Protein AF-A0A016WZ68-F1 (afdb_monomer_lite)

Radius of gyration: 17.2 Å; chains: 1; bounding box: 45×34×41 Å

Organism: NCBI:txid53326

Foldseek 3Di:
DLVLQLVLLVLLPPPVDDLVVSLVVNQCSCVVVVNDGDDSLNSSLSSVLVVLLVVLLVPADPLLVVLVVVVSVLSNDSVNVVDDPVVNVVVNVVSLVVDDPVSNVSVVVSVVVSVVSSVVSVVVVVVVVVVVVVVVVD

Structure (mmCIF, N/CA/C/O backbone):
data_AF-A0A016WZ68-F1
#
_entry.id   AF-A0A016WZ68-F1
#
loop_
_atom_site.group_PDB
_atom_site.id
_atom_site.type_symbol
_atom_site.label_atom_id
_atom_site.label_alt_id
_atom_site.label_comp_id
_atom_site.label_asym_id
_atom_site.label_entity_id
_atom_site.label_seq_id
_atom_site.pdbx_PDB_ins_code
_atom_site.Cartn_x
_atom_site.Cartn_y
_atom_site.Cartn_z
_atom_site.occupancy
_atom_site.B_iso_or_equiv
_atom_site.auth_seq_id
_atom_site.auth_comp_id
_atom_site.auth_asym_id
_atom_site.auth_atom_id
_atom_site.pdbx_PDB_model_num
ATOM 1 N N . MET A 1 1 ? -3.497 -6.554 -18.400 1.00 67.88 1 MET A N 1
ATOM 2 C CA . MET A 1 1 ? -3.975 -5.437 -17.539 1.00 67.88 1 MET A CA 1
ATOM 3 C C . MET A 1 1 ? -4.267 -5.877 -16.102 1.00 67.88 1 MET A C 1
ATOM 5 O O . MET A 1 1 ? -3.561 -5.410 -15.220 1.00 67.88 1 MET A O 1
ATOM 9 N N . ILE A 1 2 ? -5.236 -6.771 -15.826 1.00 80.06 2 ILE A N 1
ATOM 10 C CA . ILE A 1 2 ? -5.470 -7.270 -14.445 1.00 80.06 2 ILE A CA 1
ATOM 11 C C . ILE A 1 2 ? -4.273 -8.106 -13.944 1.00 80.06 2 ILE A C 1
ATOM 13 O O . ILE A 1 2 ? -3.854 -7.949 -12.799 1.00 80.06 2 ILE A O 1
ATOM 17 N N . GLY A 1 3 ? -3.674 -8.933 -14.812 1.00 81.50 3 GLY A N 1
ATOM 18 C CA . GLY A 1 3 ? -2.466 -9.718 -14.513 1.00 81.50 3 GLY A CA 1
ATOM 19 C C . GLY A 1 3 ? -1.290 -8.846 -14.059 1.00 81.50 3 GLY A C 1
ATOM 20 O O . GLY A 1 3 ? -0.871 -8.947 -12.908 1.00 81.50 3 GLY A O 1
ATOM 21 N N . ALA A 1 4 ? -0.842 -7.909 -14.899 1.00 81.12 4 ALA A N 1
ATOM 22 C CA . ALA A 1 4 ? 0.265 -7.006 -14.576 1.00 81.12 4 ALA A CA 1
ATOM 23 C C . ALA A 1 4 ? -0.011 -6.176 -13.320 1.00 81.12 4 ALA A C 1
ATOM 25 O O . ALA A 1 4 ? 0.879 -6.003 -12.490 1.00 81.12 4 ALA A O 1
ATOM 26 N N . TRP A 1 5 ? -1.248 -5.701 -13.14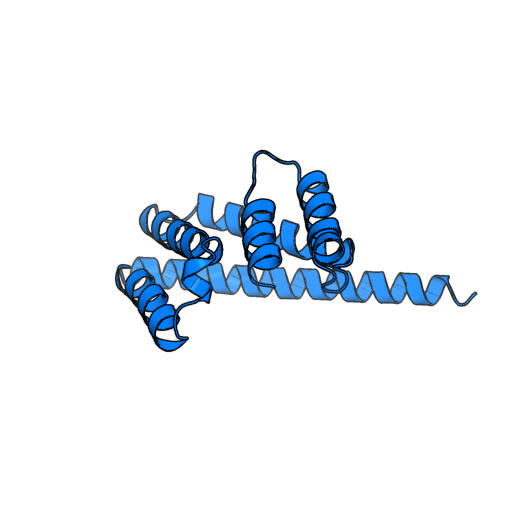0 1.00 81.81 5 TRP A N 1
ATOM 27 C CA . TRP A 1 5 ? -1.628 -4.944 -11.951 1.00 81.81 5 TRP A CA 1
ATOM 28 C C . TRP A 1 5 ? -1.524 -5.788 -10.672 1.00 81.81 5 TRP A C 1
ATOM 30 O O . TRP A 1 5 ? -0.868 -5.384 -9.715 1.00 81.81 5 TRP A O 1
ATOM 40 N N . THR A 1 6 ? -2.110 -6.987 -10.655 1.00 86.56 6 THR A N 1
ATOM 41 C CA . THR A 1 6 ? -2.039 -7.886 -9.487 1.00 86.56 6 THR A CA 1
ATOM 42 C C . THR A 1 6 ? -0.604 -8.336 -9.197 1.00 86.56 6 THR A C 1
ATOM 44 O O . THR A 1 6 ? -0.196 -8.376 -8.036 1.00 86.56 6 THR A O 1
ATOM 47 N N . ALA A 1 7 ? 0.199 -8.600 -10.232 1.00 88.94 7 ALA A N 1
ATOM 48 C CA . ALA A 1 7 ? 1.617 -8.924 -10.095 1.00 88.94 7 ALA A CA 1
ATOM 49 C C . ALA A 1 7 ?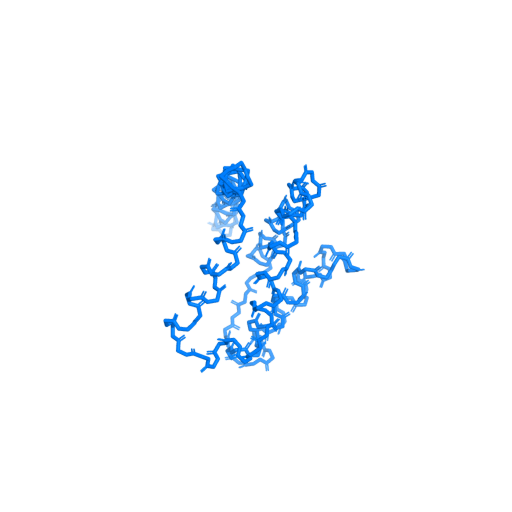 2.430 -7.752 -9.519 1.00 88.94 7 ALA A C 1
ATOM 51 O O . ALA A 1 7 ? 3.289 -7.957 -8.656 1.00 88.94 7 ALA A O 1
ATOM 52 N N . MET A 1 8 ? 2.121 -6.519 -9.931 1.00 88.62 8 MET A N 1
ATOM 53 C CA . MET A 1 8 ? 2.746 -5.313 -9.391 1.00 88.62 8 MET A CA 1
ATOM 54 C C . MET A 1 8 ? 2.400 -5.131 -7.908 1.00 88.62 8 MET A C 1
ATOM 56 O O . MET A 1 8 ? 3.301 -4.921 -7.098 1.00 88.62 8 MET A O 1
ATOM 60 N N . MET A 1 9 ? 1.124 -5.291 -7.531 1.00 88.88 9 MET A N 1
ATOM 61 C CA . MET A 1 9 ? 0.674 -5.194 -6.132 1.00 88.88 9 MET A CA 1
ATOM 62 C C . MET A 1 9 ? 1.320 -6.253 -5.227 1.00 88.88 9 MET A C 1
ATOM 64 O O . MET A 1 9 ? 1.646 -5.964 -4.076 1.00 88.88 9 MET A O 1
ATOM 6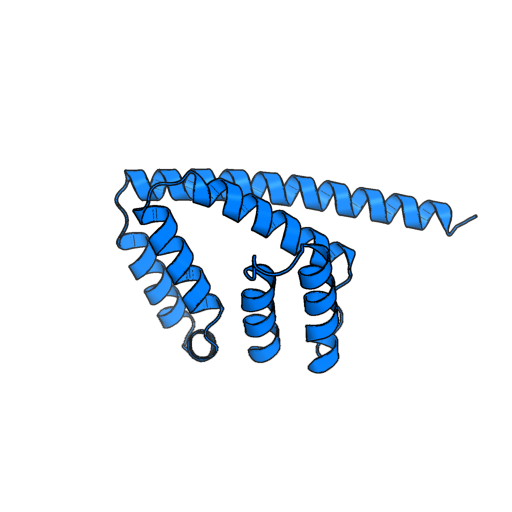8 N N . LYS A 1 10 ? 1.566 -7.462 -5.746 1.00 90.81 10 LYS A N 1
ATOM 69 C CA . LYS A 1 10 ? 2.320 -8.499 -5.024 1.00 90.81 10 LYS A CA 1
ATOM 70 C C . LYS A 1 10 ? 3.791 -8.119 -4.876 1.00 90.81 10 LYS A C 1
ATOM 72 O O . LYS A 1 10 ? 4.326 -8.164 -3.775 1.00 90.81 10 LYS A O 1
ATOM 77 N N . THR A 1 11 ? 4.422 -7.691 -5.968 1.00 92.75 11 THR A N 1
ATOM 78 C CA . THR A 1 11 ? 5.856 -7.360 -5.992 1.00 92.75 11 THR A CA 1
ATOM 79 C C . THR A 1 11 ? 6.185 -6.194 -5.067 1.00 92.75 11 THR A C 1
ATOM 81 O O . THR A 1 11 ? 7.163 -6.245 -4.330 1.00 92.75 11 THR A O 1
ATOM 84 N N . ILE A 1 12 ? 5.363 -5.144 -5.057 1.00 89.88 12 ILE A N 1
ATOM 85 C CA . ILE A 1 12 ? 5.643 -3.946 -4.261 1.00 89.88 12 ILE A CA 1
ATOM 86 C C . ILE A 1 12 ? 5.580 -4.213 -2.748 1.00 89.88 12 ILE A C 1
ATOM 88 O O . ILE A 1 12 ? 6.284 -3.564 -1.973 1.00 89.88 12 ILE A O 1
ATOM 92 N N . ARG A 1 13 ? 4.778 -5.204 -2.334 1.00 86.88 13 ARG A N 1
ATOM 93 C CA . ARG A 1 13 ? 4.616 -5.650 -0.943 1.00 86.88 13 ARG A CA 1
ATOM 94 C C . ARG A 1 13 ? 5.619 -6.732 -0.534 1.00 86.88 13 ARG A C 1
ATOM 96 O O . ARG A 1 13 ? 5.701 -7.045 0.648 1.00 86.88 13 ARG A O 1
ATOM 103 N N . ASP A 1 14 ? 6.368 -7.301 -1.471 1.00 90.56 14 ASP A N 1
ATOM 104 C CA . ASP A 1 14 ? 7.293 -8.392 -1.181 1.00 90.56 14 ASP A CA 1
ATOM 105 C C . ASP A 1 14 ? 8.534 -7.886 -0.428 1.00 90.56 14 ASP A C 1
ATOM 107 O O . ASP A 1 14 ? 9.575 -7.589 -1.012 1.00 90.56 14 ASP A O 1
ATOM 111 N N . THR A 1 15 ? 8.417 -7.780 0.897 1.00 84.81 15 THR A N 1
ATOM 112 C CA . THR A 1 15 ? 9.497 -7.328 1.784 1.00 84.81 15 THR A CA 1
ATOM 113 C C . THR A 1 15 ? 10.633 -8.343 1.913 1.00 84.81 15 THR A C 1
ATOM 115 O O . THR A 1 15 ? 11.621 -8.042 2.577 1.00 84.81 15 THR A O 1
ATOM 118 N N . SER A 1 16 ? 10.518 -9.538 1.314 1.00 92.06 16 SER A N 1
ATOM 119 C CA . SER A 1 16 ? 11.655 -10.460 1.188 1.00 92.06 16 SER A CA 1
ATOM 120 C C . SER A 1 16 ? 12.658 -9.990 0.127 1.00 92.06 16 SER A C 1
ATOM 122 O O . SER A 1 16 ? 13.821 -10.392 0.142 1.00 92.06 16 SER A O 1
ATOM 124 N N . LEU A 1 17 ? 12.225 -9.108 -0.778 1.00 93.25 17 LEU A N 1
ATOM 125 C CA . LEU A 1 17 ? 13.055 -8.512 -1.812 1.00 93.25 17 LEU A CA 1
ATOM 126 C C . LEU A 1 17 ? 13.606 -7.160 -1.360 1.00 93.25 17 LEU A C 1
ATOM 128 O O . LEU A 1 17 ? 12.930 -6.365 -0.702 1.00 93.25 17 LEU A O 1
ATOM 132 N N . THR A 1 18 ? 14.820 -6.849 -1.812 1.00 94.50 18 THR A N 1
ATOM 133 C CA . THR A 1 18 ? 15.370 -5.498 -1.663 1.00 94.50 18 THR A CA 1
ATOM 134 C C . THR A 1 18 ? 14.545 -4.484 -2.461 1.00 94.50 18 THR A C 1
ATOM 136 O O . THR A 1 18 ? 13.783 -4.842 -3.370 1.00 94.50 18 THR A O 1
ATOM 139 N N . LYS A 1 19 ? 14.695 -3.192 -2.140 1.00 93.56 19 LYS A N 1
ATOM 140 C CA . LYS A 1 19 ? 14.052 -2.099 -2.885 1.00 93.56 19 LYS A CA 1
ATOM 141 C C . LYS A 1 19 ? 14.398 -2.186 -4.377 1.00 93.56 19 LYS A C 1
ATOM 143 O O . LYS A 1 19 ? 13.502 -2.150 -5.214 1.00 93.56 19 LYS A O 1
ATOM 148 N N . GLU A 1 20 ? 15.669 -2.402 -4.702 1.00 94.38 20 GLU A N 1
ATOM 149 C CA . GLU A 1 20 ? 16.188 -2.484 -6.073 1.00 94.38 20 GLU A CA 1
ATOM 150 C C . GLU A 1 20 ? 15.558 -3.653 -6.834 1.00 94.38 20 GLU A C 1
ATOM 152 O O . GLU A 1 20 ? 15.129 -3.491 -7.975 1.00 94.38 20 GLU A O 1
ATOM 157 N N . LYS A 1 21 ? 15.425 -4.820 -6.189 1.00 95.69 21 LYS A N 1
ATOM 158 C CA . LYS A 1 21 ? 14.803 -5.995 -6.814 1.00 95.69 21 LYS A CA 1
ATOM 159 C C . LYS A 1 21 ? 13.305 -5.829 -7.036 1.00 95.69 21 LYS A C 1
ATOM 161 O O . LYS A 1 21 ? 12.788 -6.336 -8.031 1.00 95.69 21 LYS A O 1
ATOM 166 N N . ARG A 1 22 ? 12.603 -5.106 -6.159 1.00 95.31 22 ARG A N 1
ATOM 167 C CA . ARG A 1 22 ? 11.198 -4.739 -6.396 1.00 95.31 22 ARG A CA 1
ATOM 168 C C . ARG A 1 22 ? 11.067 -3.780 -7.577 1.00 95.31 22 ARG A C 1
ATOM 170 O O . ARG A 1 22 ? 10.227 -4.021 -8.438 1.00 95.31 22 ARG A O 1
ATOM 177 N N . VAL A 1 23 ? 11.920 -2.757 -7.658 1.00 94.00 23 VAL A N 1
ATOM 178 C CA . VAL A 1 23 ? 11.951 -1.808 -8.786 1.00 94.00 23 VAL A CA 1
ATOM 179 C C . VAL A 1 23 ? 12.210 -2.530 -10.107 1.00 94.00 23 VAL A C 1
ATOM 181 O O . VAL A 1 23 ? 11.425 -2.380 -11.039 1.00 94.00 23 VAL A O 1
ATOM 184 N N . GLU A 1 24 ? 13.252 -3.364 -10.172 1.00 93.44 24 GLU A N 1
ATOM 185 C CA . GLU A 1 24 ? 13.613 -4.136 -11.369 1.00 93.44 24 GLU A CA 1
ATOM 186 C C . GLU A 1 24 ? 12.428 -4.962 -11.886 1.00 93.44 24 GLU A C 1
ATOM 188 O O . GLU A 1 24 ? 12.059 -4.868 -13.057 1.00 93.44 24 GLU A O 1
ATOM 193 N N . LYS A 1 25 ? 11.781 -5.725 -10.996 1.00 92.62 25 LYS A N 1
ATOM 194 C CA . LYS A 1 25 ? 10.616 -6.541 -11.354 1.00 92.62 25 LYS A CA 1
ATOM 195 C C . LYS A 1 25 ? 9.439 -5.685 -11.826 1.00 92.62 25 LYS A C 1
ATOM 197 O O . LYS A 1 25 ? 8.826 -6.014 -12.836 1.00 92.62 25 LYS A O 1
ATOM 202 N N . ILE A 1 26 ? 9.133 -4.581 -11.139 1.00 91.12 26 ILE A N 1
ATOM 203 C CA . ILE A 1 26 ? 8.019 -3.689 -11.507 1.00 91.12 26 ILE A CA 1
ATOM 204 C C . ILE A 1 26 ? 8.225 -3.079 -12.898 1.00 91.12 26 ILE A C 1
ATOM 206 O O . ILE A 1 26 ? 7.272 -3.018 -13.669 1.00 91.12 26 ILE A O 1
ATOM 210 N N . VAL A 1 27 ? 9.448 -2.673 -13.247 1.00 89.50 27 VAL A N 1
ATOM 211 C CA . VAL A 1 27 ? 9.771 -2.131 -14.581 1.00 89.50 27 VAL A CA 1
ATOM 212 C C . VAL A 1 27 ? 9.571 -3.182 -15.683 1.00 89.50 27 VAL A C 1
ATOM 214 O O . VAL A 1 27 ? 9.163 -2.842 -16.793 1.00 89.50 27 VAL A O 1
ATOM 217 N N . GLN A 1 28 ? 9.815 -4.462 -15.386 1.00 87.06 28 GLN A N 1
ATOM 218 C CA . GLN A 1 28 ? 9.696 -5.561 -16.350 1.00 87.06 28 GLN A CA 1
ATOM 219 C C . GLN A 1 28 ? 8.253 -6.059 -16.558 1.00 87.06 28 GLN A C 1
ATOM 221 O O . GLN A 1 28 ? 7.932 -6.524 -17.651 1.00 87.06 28 GLN A O 1
ATOM 226 N N . LEU A 1 29 ? 7.369 -5.948 -15.558 1.00 84.88 29 LEU A N 1
ATOM 227 C CA . LEU A 1 29 ? 5.989 -6.467 -15.629 1.00 84.88 29 LEU A CA 1
ATOM 228 C C . LEU A 1 29 ? 5.161 -5.917 -16.817 1.00 84.88 29 LEU A C 1
ATOM 230 O O . LEU A 1 29 ? 4.538 -6.715 -17.520 1.00 84.88 29 LEU A O 1
ATOM 234 N N . PRO A 1 30 ? 5.143 -4.598 -17.103 1.00 74.25 30 PRO A N 1
ATOM 235 C CA . PRO A 1 30 ? 4.413 -4.045 -18.247 1.00 74.25 30 PRO A CA 1
ATOM 236 C C . PRO A 1 30 ? 4.959 -4.519 -19.601 1.00 74.25 30 PRO A C 1
ATOM 238 O O . PRO A 1 30 ? 4.182 -4.760 -20.526 1.00 74.25 30 PRO A O 1
ATOM 241 N N . LEU A 1 31 ? 6.283 -4.710 -19.692 1.00 62.62 31 LEU A N 1
ATOM 242 C CA . LEU A 1 31 ? 6.971 -5.174 -20.901 1.00 62.62 31 LEU A CA 1
ATOM 243 C C . LEU A 1 31 ? 6.592 -6.620 -21.252 1.00 62.62 31 LEU A C 1
ATOM 245 O O . LEU A 1 31 ? 6.495 -6.959 -22.428 1.00 62.62 31 LEU A O 1
ATOM 249 N N . GLN A 1 32 ? 6.325 -7.455 -20.244 1.00 61.06 32 GLN A N 1
ATOM 250 C CA . GLN A 1 32 ? 5.906 -8.849 -20.425 1.00 61.06 32 GLN A CA 1
ATOM 251 C C . GLN A 1 32 ? 4.455 -8.987 -20.913 1.00 61.06 32 GLN A C 1
ATOM 253 O O . GLN A 1 32 ? 4.132 -9.960 -21.587 1.00 61.06 32 GLN A O 1
ATOM 258 N N . GLU A 1 33 ? 3.584 -8.018 -20.611 1.00 63.19 33 GLU A N 1
ATOM 259 C CA . GLU A 1 33 ? 2.174 -8.028 -21.038 1.00 63.19 33 GLU A CA 1
ATOM 260 C C . GLU A 1 33 ? 1.877 -7.113 -22.241 1.00 63.19 33 GLU A C 1
ATOM 262 O O . GLU A 1 33 ? 0.708 -6.907 -22.572 1.00 63.19 33 GLU A O 1
ATOM 267 N N . GLY A 1 34 ? 2.901 -6.523 -22.871 1.00 58.16 34 GLY A N 1
ATOM 268 C CA . GLY A 1 34 ? 2.735 -5.578 -23.984 1.00 58.16 34 GLY A CA 1
ATOM 269 C C . GLY A 1 34 ? 2.031 -4.268 -23.600 1.00 58.16 34 GLY A C 1
ATOM 270 O O . GLY A 1 34 ? 1.510 -3.568 -24.465 1.00 58.16 34 GLY A O 1
ATOM 271 N N . ASN A 1 35 ? 1.998 -3.928 -22.308 1.00 61.31 35 ASN A N 1
ATOM 272 C CA . ASN A 1 35 ? 1.188 -2.846 -21.745 1.00 61.31 35 ASN A CA 1
ATOM 273 C C . ASN A 1 35 ? 2.060 -1.656 -21.313 1.00 61.31 35 ASN A C 1
ATOM 275 O O . ASN A 1 35 ? 2.153 -1.343 -20.131 1.00 61.31 35 ASN A O 1
ATOM 279 N N . GLY A 1 36 ? 2.682 -0.972 -22.276 1.00 65.38 36 GLY A N 1
ATOM 280 C CA . GLY A 1 36 ? 3.477 0.237 -22.022 1.00 65.38 36 GLY A CA 1
ATOM 281 C C . GLY A 1 36 ? 4.746 -0.009 -21.196 1.00 65.38 36 GLY A C 1
ATOM 282 O O . GLY A 1 36 ? 5.203 -1.139 -21.044 1.00 65.38 36 GLY A O 1
ATOM 283 N N . SER A 1 37 ? 5.343 1.067 -20.682 1.00 71.69 37 SER A N 1
ATOM 284 C CA . SER A 1 37 ? 6.526 1.010 -19.820 1.00 71.69 37 SER A CA 1
ATOM 285 C C . SER A 1 37 ? 6.291 1.792 -18.530 1.00 71.69 37 SER A C 1
ATOM 287 O O . SER A 1 37 ? 5.696 2.869 -18.531 1.00 71.69 37 SER A O 1
ATOM 289 N N . VAL A 1 38 ? 6.763 1.240 -17.413 1.00 80.50 38 VAL A N 1
ATOM 290 C CA . VAL A 1 38 ? 6.935 1.979 -16.158 1.00 80.50 38 VAL A CA 1
ATOM 291 C C . VAL A 1 38 ? 8.401 2.389 -16.107 1.00 80.50 38 VAL A C 1
ATOM 293 O O . VAL A 1 38 ? 9.279 1.535 -16.232 1.00 80.50 38 VAL A O 1
ATOM 296 N N . SER A 1 39 ? 8.686 3.686 -15.968 1.00 85.69 39 SER A N 1
ATOM 297 C CA . SER A 1 39 ? 10.072 4.141 -15.839 1.00 85.69 39 SER A CA 1
ATOM 298 C C . SER A 1 39 ? 10.673 3.649 -14.512 1.00 85.69 39 SER A C 1
ATOM 300 O O . SER A 1 39 ? 9.941 3.497 -13.527 1.00 85.69 39 SER A O 1
ATOM 302 N N . PRO A 1 40 ? 11.999 3.430 -14.440 1.00 87.94 40 PRO A N 1
ATOM 303 C CA . PRO A 1 40 ? 12.666 3.107 -13.181 1.00 87.94 40 PRO A CA 1
ATOM 304 C C . PRO A 1 40 ? 12.378 4.124 -12.072 1.00 87.94 40 PRO A C 1
ATOM 306 O O . PRO A 1 40 ? 12.148 3.730 -10.935 1.00 87.94 40 PRO A O 1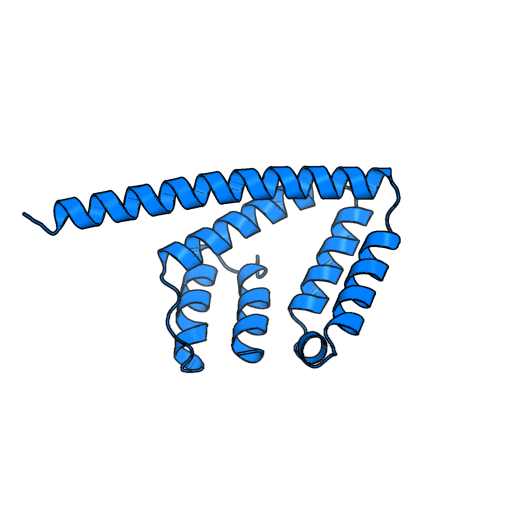
ATOM 309 N N . GLU A 1 41 ? 12.304 5.412 -12.415 1.00 87.44 41 GLU A N 1
ATOM 310 C CA . GLU A 1 41 ? 12.000 6.506 -11.484 1.00 87.44 41 GLU A CA 1
ATOM 311 C C . GLU A 1 41 ? 10.589 6.375 -10.893 1.00 87.44 41 GLU A C 1
ATOM 313 O O . GLU A 1 41 ? 10.409 6.449 -9.678 1.00 87.44 41 GLU A O 1
ATOM 318 N N . SER A 1 42 ? 9.581 6.101 -11.729 1.00 86.56 42 SER A N 1
ATOM 319 C CA . SER A 1 42 ? 8.212 5.898 -11.251 1.00 86.56 42 SER A CA 1
ATOM 320 C C . SER A 1 42 ? 8.075 4.598 -10.450 1.00 86.56 42 SER A C 1
ATOM 322 O O . SER A 1 42 ? 7.349 4.563 -9.456 1.00 86.56 42 SER A O 1
ATOM 324 N N . ALA A 1 43 ? 8.789 3.533 -10.829 1.00 90.44 43 ALA A N 1
ATOM 325 C CA . ALA A 1 43 ? 8.854 2.303 -10.040 1.00 90.44 43 ALA A CA 1
ATOM 326 C C . ALA A 1 43 ? 9.511 2.536 -8.671 1.00 90.44 43 ALA A C 1
ATOM 328 O O . ALA A 1 43 ? 8.989 2.079 -7.653 1.00 90.44 43 ALA A O 1
ATOM 329 N N . GLU A 1 44 ? 10.606 3.292 -8.624 1.00 92.00 44 GLU A N 1
ATOM 330 C CA . GLU A 1 44 ? 11.277 3.665 -7.383 1.00 92.00 44 GLU A CA 1
ATOM 331 C C . GLU A 1 44 ? 10.374 4.502 -6.476 1.00 92.00 44 GLU A C 1
ATOM 333 O O . GLU A 1 44 ? 10.254 4.200 -5.286 1.00 92.00 44 GLU A O 1
ATOM 338 N N . HIS A 1 45 ? 9.683 5.497 -7.042 1.00 91.44 45 HIS A N 1
ATOM 339 C CA . HIS A 1 45 ? 8.696 6.301 -6.323 1.00 91.44 45 HIS A CA 1
ATOM 340 C C . HIS A 1 45 ? 7.633 5.409 -5.684 1.00 91.44 45 HIS A C 1
ATOM 342 O O . HIS A 1 45 ? 7.318 5.567 -4.503 1.00 91.44 45 HIS A O 1
ATOM 348 N N . MET A 1 46 ? 7.071 4.470 -6.452 1.00 90.44 46 MET A N 1
ATOM 349 C CA . MET A 1 46 ? 6.052 3.550 -5.950 1.00 90.44 46 MET A CA 1
ATOM 350 C C . MET A 1 46 ? 6.588 2.712 -4.782 1.00 90.44 46 MET A C 1
ATOM 352 O O . MET A 1 46 ? 5.929 2.638 -3.741 1.00 90.44 46 MET A O 1
ATOM 356 N N . VAL A 1 47 ? 7.781 2.123 -4.915 1.00 93.81 47 VAL A N 1
ATOM 357 C CA . VAL A 1 47 ? 8.382 1.310 -3.846 1.00 93.81 47 VAL A CA 1
ATOM 358 C C . VAL A 1 47 ? 8.675 2.153 -2.602 1.00 93.81 47 VAL A C 1
ATOM 360 O O . VAL A 1 47 ? 8.321 1.736 -1.502 1.00 93.81 47 VAL A O 1
ATOM 363 N N . GLU A 1 48 ? 9.231 3.361 -2.745 1.00 94.50 48 GLU A N 1
ATOM 364 C CA . GLU A 1 48 ? 9.501 4.242 -1.598 1.00 94.50 48 GLU A CA 1
ATOM 365 C C . GLU A 1 48 ? 8.213 4.659 -0.876 1.00 94.50 48 GLU A C 1
ATOM 367 O O . GLU A 1 48 ? 8.165 4.688 0.357 1.00 94.50 48 GLU A O 1
ATOM 372 N N . LEU A 1 49 ? 7.151 4.955 -1.627 1.00 92.88 49 LEU A N 1
ATOM 373 C CA . LEU A 1 49 ? 5.859 5.302 -1.046 1.00 92.88 49 LEU A CA 1
ATOM 374 C C . LEU A 1 49 ? 5.270 4.127 -0.251 1.00 92.88 49 LEU A C 1
ATOM 376 O O . LEU A 1 49 ? 4.730 4.328 0.837 1.00 92.88 49 LEU A O 1
ATOM 380 N N . ILE A 1 50 ? 5.399 2.899 -0.757 1.00 92.12 50 ILE A N 1
ATOM 381 C CA . ILE A 1 50 ? 4.924 1.692 -0.070 1.00 92.12 50 ILE A CA 1
ATOM 382 C C . ILE A 1 50 ? 5.775 1.344 1.151 1.00 92.12 50 ILE A C 1
ATOM 384 O O . ILE A 1 50 ? 5.213 0.975 2.181 1.00 92.12 50 ILE A O 1
ATOM 388 N N . ASP A 1 51 ? 7.093 1.519 1.089 1.00 93.44 51 ASP A N 1
ATOM 389 C CA . ASP A 1 51 ? 7.974 1.321 2.245 1.00 93.44 51 ASP A CA 1
ATOM 390 C C . ASP A 1 51 ? 7.653 2.313 3.366 1.00 93.44 51 ASP A C 1
ATOM 392 O O . ASP A 1 51 ? 7.560 1.939 4.540 1.00 93.44 51 ASP A O 1
ATOM 396 N N . TYR A 1 52 ? 7.398 3.573 3.006 1.00 94.50 52 TYR A N 1
ATOM 397 C CA . TYR A 1 52 ? 6.921 4.571 3.957 1.00 94.50 52 TYR A CA 1
ATOM 398 C C . TYR A 1 52 ? 5.565 4.178 4.554 1.00 94.50 52 TYR A C 1
ATOM 400 O O . TYR A 1 52 ? 5.383 4.266 5.771 1.00 94.50 52 TYR A O 1
ATOM 408 N N . HIS A 1 53 ? 4.643 3.666 3.734 1.00 92.31 53 HIS A N 1
ATOM 409 C CA . HIS A 1 53 ? 3.360 3.173 4.224 1.00 92.31 53 HIS A CA 1
ATOM 410 C C . HIS A 1 53 ? 3.533 2.045 5.242 1.00 92.31 53 HIS A C 1
ATOM 412 O O . HIS A 1 53 ? 2.947 2.087 6.323 1.00 92.31 53 HIS A O 1
ATOM 418 N N . TRP A 1 54 ? 4.369 1.053 4.934 1.00 90.62 54 TRP A N 1
ATOM 419 C CA . TRP A 1 54 ? 4.647 -0.055 5.846 1.00 90.62 54 TRP A CA 1
ATOM 420 C C . TRP A 1 54 ? 5.240 0.417 7.165 1.00 90.62 54 TRP A C 1
ATOM 422 O O . TRP A 1 54 ? 4.846 -0.077 8.219 1.00 90.62 54 TRP A O 1
ATOM 432 N N . LYS A 1 55 ? 6.118 1.422 7.134 1.00 92.81 55 LYS A N 1
ATOM 433 C CA . LYS A 1 55 ? 6.646 2.037 8.355 1.00 92.81 55 LYS A CA 1
ATOM 434 C C . LYS A 1 55 ? 5.540 2.658 9.213 1.00 92.81 55 LYS A C 1
ATOM 436 O O . LYS A 1 55 ? 5.565 2.489 10.430 1.00 92.81 55 LYS A O 1
ATOM 441 N N . LEU A 1 56 ? 4.576 3.354 8.607 1.00 94.25 56 LEU A N 1
ATOM 442 C CA . LEU A 1 56 ? 3.429 3.911 9.334 1.00 94.25 56 LEU A CA 1
ATOM 443 C C . LEU A 1 56 ? 2.547 2.802 9.916 1.00 94.25 56 LEU A C 1
ATOM 445 O O . LEU A 1 56 ? 2.225 2.828 11.101 1.00 94.25 56 LEU A O 1
ATOM 449 N N . LEU A 1 57 ? 2.224 1.792 9.108 1.00 92.12 57 LEU A N 1
ATOM 450 C CA . LEU A 1 57 ? 1.383 0.670 9.519 1.00 92.12 57 LEU A CA 1
ATOM 451 C C . LEU A 1 57 ? 2.029 -0.159 10.619 1.00 92.12 57 LEU A C 1
ATOM 453 O O . LEU A 1 57 ? 1.331 -0.604 11.516 1.00 92.12 57 LEU A O 1
ATOM 457 N N . ASN A 1 58 ? 3.349 -0.340 10.616 1.00 90.62 58 ASN A N 1
ATOM 458 C CA . ASN A 1 58 ? 4.043 -1.071 11.677 1.00 90.62 58 ASN A CA 1
ATOM 459 C C . ASN A 1 58 ? 3.889 -0.415 13.056 1.00 90.62 58 ASN A C 1
ATOM 461 O O . ASN A 1 58 ? 3.958 -1.124 14.059 1.00 90.62 58 ASN A O 1
ATOM 465 N N . ASN A 1 59 ? 3.586 0.881 13.105 1.00 92.94 59 ASN A N 1
ATOM 466 C CA . ASN A 1 59 ? 3.309 1.610 14.341 1.00 92.94 59 ASN A CA 1
ATOM 467 C C . ASN A 1 59 ? 1.809 1.764 14.641 1.00 92.94 59 ASN A C 1
ATOM 469 O O . ASN A 1 59 ? 1.469 2.299 15.690 1.00 92.94 59 ASN A O 1
ATOM 473 N N . ALA A 1 60 ? 0.931 1.311 13.743 1.00 94.75 60 ALA A N 1
ATOM 474 C CA . ALA A 1 60 ? -0.511 1.472 13.886 1.00 94.75 60 ALA A CA 1
ATOM 475 C C . ALA A 1 60 ? -1.144 0.445 14.843 1.00 94.75 60 ALA A C 1
ATOM 477 O O . ALA A 1 60 ? -0.504 -0.546 15.224 1.00 94.75 60 ALA A O 1
ATOM 478 N N . SER A 1 61 ? -2.428 0.611 15.172 1.00 95.56 61 SER A N 1
ATOM 479 C CA . SER A 1 61 ? -3.181 -0.393 15.927 1.00 95.56 61 SER A CA 1
ATOM 480 C C . SER A 1 61 ? -3.237 -1.742 15.186 1.00 95.56 61 SER A C 1
ATOM 482 O O . SER A 1 61 ? -3.271 -1.790 13.947 1.00 95.56 61 SER A O 1
ATOM 484 N N . PRO A 1 62 ? -3.292 -2.885 15.903 1.00 95.44 62 PRO A N 1
ATOM 485 C CA . PRO A 1 62 ? -3.437 -4.199 15.272 1.00 95.44 62 PRO A CA 1
ATOM 486 C C . PRO A 1 62 ? -4.655 -4.294 14.343 1.00 95.44 62 PRO A C 1
ATOM 488 O O . PRO A 1 62 ? -4.600 -4.961 13.308 1.00 95.44 62 PRO A O 1
ATOM 491 N N . LYS A 1 63 ? -5.748 -3.601 14.686 1.00 94.81 63 LYS A N 1
ATOM 492 C CA . LYS A 1 63 ? -6.987 -3.599 13.906 1.00 94.81 63 LYS A CA 1
ATOM 493 C C . LYS A 1 63 ? -6.814 -2.848 12.584 1.00 94.81 63 LYS A C 1
ATOM 495 O O . LYS A 1 63 ? -7.198 -3.383 11.541 1.00 94.81 63 LYS A O 1
ATOM 500 N N . VAL A 1 64 ? -6.170 -1.679 12.609 1.00 94.88 64 VAL A N 1
ATOM 501 C CA . VAL A 1 64 ? -5.820 -0.910 11.404 1.00 94.88 64 VAL A CA 1
ATOM 502 C C . VAL A 1 64 ? -4.884 -1.708 10.496 1.00 94.88 64 VAL A C 1
ATOM 504 O O . VAL A 1 64 ? -5.162 -1.845 9.302 1.00 94.88 64 VAL A O 1
ATOM 507 N N . LYS A 1 65 ? -3.835 -2.335 11.051 1.00 93.88 65 LYS A N 1
ATOM 508 C CA . LYS A 1 65 ? -2.925 -3.211 10.285 1.00 93.88 65 LYS A CA 1
ATOM 509 C C . LYS A 1 65 ? -3.656 -4.365 9.601 1.00 93.88 65 LYS A C 1
ATOM 511 O O . LYS A 1 65 ? -3.374 -4.674 8.439 1.00 93.88 65 LYS A O 1
ATOM 516 N N . ALA A 1 66 ? -4.585 -5.008 10.308 1.00 93.50 66 ALA A N 1
ATOM 517 C CA . ALA A 1 66 ? -5.339 -6.145 9.791 1.00 93.50 66 ALA A CA 1
ATOM 518 C C . ALA A 1 66 ? -6.281 -5.740 8.649 1.00 93.50 66 ALA A C 1
ATOM 520 O O . ALA A 1 66 ? -6.292 -6.391 7.603 1.00 93.50 66 ALA A O 1
ATOM 521 N N . VAL A 1 67 ? -7.042 -4.652 8.816 1.00 94.25 67 VAL A N 1
ATOM 522 C CA . VAL A 1 67 ? -7.926 -4.129 7.759 1.00 94.25 67 VAL A CA 1
ATOM 523 C C . VAL A 1 67 ? -7.122 -3.706 6.537 1.00 94.25 67 VAL A C 1
ATOM 525 O O . VAL A 1 67 ? -7.485 -4.039 5.408 1.00 94.25 67 VAL A O 1
ATOM 528 N N . TRP A 1 68 ? -5.988 -3.046 6.752 1.00 89.44 68 TRP A N 1
ATOM 529 C CA . TRP A 1 68 ? -5.123 -2.641 5.658 1.00 89.44 68 TRP A CA 1
ATOM 530 C C . TRP A 1 68 ? -4.533 -3.836 4.899 1.00 89.44 68 TRP A C 1
ATOM 532 O O . TRP A 1 68 ? -4.573 -3.864 3.668 1.00 89.44 68 TRP A O 1
ATOM 542 N N . SER A 1 69 ? -4.062 -4.861 5.615 1.00 90.81 69 SER A N 1
ATOM 543 C CA . SER A 1 69 ? -3.567 -6.101 5.004 1.00 90.81 69 SER A CA 1
ATOM 544 C C . SER A 1 69 ? -4.634 -6.760 4.127 1.00 90.81 69 SER A C 1
ATOM 546 O O . SER A 1 69 ? -4.364 -7.035 2.961 1.00 90.81 69 SER A O 1
ATOM 548 N N . LYS A 1 70 ? -5.873 -6.878 4.627 1.00 93.25 70 LYS A N 1
ATOM 549 C CA . LYS A 1 70 ? -7.009 -7.398 3.844 1.00 93.25 70 LYS A CA 1
ATOM 550 C C . LYS A 1 70 ? -7.305 -6.557 2.603 1.00 93.25 70 LYS A C 1
ATOM 552 O O . LYS A 1 70 ? -7.601 -7.104 1.547 1.00 93.25 70 LYS A O 1
ATOM 557 N N . SER A 1 71 ? -7.194 -5.231 2.703 1.00 90.88 71 SER A N 1
ATOM 558 C CA . SER A 1 71 ? -7.389 -4.348 1.548 1.00 90.88 71 SER A CA 1
ATOM 559 C C . SER A 1 71 ? -6.353 -4.594 0.441 1.00 90.88 71 SER A C 1
ATOM 561 O O . SER A 1 71 ? -6.680 -4.505 -0.742 1.00 90.88 71 SER A O 1
ATOM 563 N N . TYR A 1 72 ? -5.112 -4.942 0.802 1.00 88.62 72 TYR A N 1
ATOM 564 C CA . TYR A 1 72 ? -4.086 -5.329 -0.166 1.00 88.62 72 TYR A CA 1
ATOM 565 C C . TYR A 1 72 ? -4.313 -6.715 -0.745 1.00 88.62 72 TYR A C 1
ATOM 567 O O . TYR A 1 72 ? -4.052 -6.903 -1.934 1.00 88.62 72 TYR A O 1
ATOM 575 N N . ASP A 1 73 ? -4.787 -7.657 0.066 1.00 91.50 73 ASP A N 1
ATOM 576 C CA . ASP A 1 73 ? -5.116 -9.002 -0.401 1.00 91.50 73 ASP A CA 1
ATOM 577 C C . ASP A 1 73 ? -6.203 -8.917 -1.485 1.00 91.50 73 ASP A C 1
ATOM 579 O O . ASP A 1 73 ? -6.002 -9.437 -2.580 1.00 91.50 73 ASP A O 1
ATOM 583 N N . LEU A 1 74 ? -7.256 -8.113 -1.263 1.00 91.19 74 LEU A N 1
ATOM 584 C CA . LEU A 1 74 ? -8.268 -7.805 -2.286 1.00 91.19 74 LEU A CA 1
ATOM 585 C C . LEU A 1 74 ? -7.654 -7.171 -3.540 1.00 91.19 74 LEU A C 1
ATOM 587 O O . LEU A 1 74 ? -7.946 -7.579 -4.659 1.00 91.19 74 LEU A O 1
ATOM 591 N N . LYS A 1 75 ? -6.760 -6.186 -3.382 1.00 86.94 75 LYS A N 1
ATOM 592 C CA . LYS A 1 75 ? -6.118 -5.527 -4.533 1.00 86.94 75 LYS A CA 1
ATOM 593 C C . LYS A 1 75 ? -5.150 -6.433 -5.299 1.00 86.94 75 LYS A C 1
ATOM 595 O O . LYS A 1 75 ? -4.784 -6.078 -6.421 1.00 86.94 75 LYS A O 1
ATOM 600 N N . SER A 1 76 ? -4.730 -7.546 -4.708 1.00 88.50 76 SER A N 1
ATOM 601 C CA . SER A 1 76 ? -3.828 -8.536 -5.306 1.00 88.50 76 SER A CA 1
ATOM 602 C C . SER A 1 76 ? -4.574 -9.754 -5.862 1.00 88.50 76 SER A C 1
ATOM 604 O O . SER A 1 76 ? -3.944 -10.612 -6.486 1.00 88.50 76 SER A O 1
ATOM 606 N N . ASP A 1 77 ? -5.888 -9.825 -5.645 1.00 90.00 77 ASP A N 1
ATOM 607 C CA . ASP A 1 77 ? -6.775 -10.862 -6.155 1.00 90.00 77 ASP A CA 1
ATOM 608 C C . ASP A 1 77 ? -7.324 -10.456 -7.539 1.00 90.00 77 ASP A C 1
ATOM 610 O O . ASP A 1 77 ? -7.993 -9.426 -7.666 1.00 90.00 77 ASP A O 1
ATOM 614 N N . PRO A 1 78 ? -7.053 -11.222 -8.611 1.00 89.06 78 PRO A N 1
ATOM 615 C CA . PRO A 1 78 ? -7.619 -10.939 -9.925 1.00 89.06 78 PRO A CA 1
ATOM 616 C C . PRO A 1 78 ? -9.151 -11.038 -9.960 1.00 89.06 78 PRO A C 1
ATOM 618 O O . PRO A 1 78 ? -9.769 -10.303 -10.734 1.00 89.06 78 PRO A O 1
ATOM 621 N N . GLU A 1 79 ? -9.776 -11.887 -9.135 1.00 90.88 79 GLU A N 1
ATOM 622 C CA . GLU A 1 79 ? -11.238 -12.031 -9.086 1.00 90.88 79 GLU A CA 1
ATOM 623 C C . GLU A 1 79 ? -11.910 -10.753 -8.584 1.00 90.88 79 GLU A C 1
ATOM 625 O O . GLU A 1 79 ? -12.964 -10.367 -9.090 1.00 90.88 79 GLU A O 1
ATOM 630 N N . PHE A 1 80 ? -11.254 -10.020 -7.679 1.00 90.88 80 PHE A N 1
ATOM 631 C CA . PHE A 1 80 ? -11.737 -8.726 -7.204 1.00 90.88 80 PHE A CA 1
ATOM 632 C C . PHE A 1 80 ? -11.987 -7.743 -8.358 1.00 90.88 80 PHE A C 1
ATOM 634 O O . PHE A 1 80 ? -12.986 -7.027 -8.364 1.00 90.88 80 PHE A O 1
ATOM 641 N N . TYR A 1 81 ? -11.128 -7.733 -9.383 1.00 87.56 81 TYR A N 1
ATOM 642 C CA . TYR A 1 81 ? -11.275 -6.835 -10.538 1.00 87.56 81 TYR A CA 1
ATOM 643 C C . TYR A 1 81 ? -12.281 -7.320 -11.581 1.00 87.56 81 TYR A C 1
ATOM 645 O O . TYR A 1 81 ? -12.697 -6.520 -12.421 1.00 87.56 81 TYR A O 1
ATOM 653 N N . LYS A 1 82 ? -12.691 -8.591 -11.520 1.00 89.31 82 LYS A N 1
ATOM 654 C CA . LYS A 1 82 ? -13.781 -9.136 -12.341 1.00 89.31 82 LYS A CA 1
ATOM 655 C C . LYS A 1 82 ? -15.160 -8.785 -11.782 1.00 89.31 82 LYS A C 1
ATOM 657 O O . LYS A 1 82 ? -16.145 -8.878 -12.505 1.00 89.31 82 LYS A O 1
ATOM 662 N N . MET A 1 83 ? -15.240 -8.364 -10.519 1.00 92.19 83 MET A N 1
ATOM 663 C CA . MET A 1 83 ? -16.482 -7.891 -9.911 1.00 92.19 83 MET A CA 1
ATOM 664 C C . MET A 1 83 ? -16.902 -6.521 -10.458 1.00 92.19 83 MET A C 1
ATOM 666 O O . MET A 1 83 ? -16.071 -5.677 -10.816 1.00 92.19 83 MET A O 1
ATOM 670 N N . ASP A 1 84 ? -18.205 -6.251 -10.418 1.00 94.00 84 ASP A N 1
ATOM 671 C CA . ASP A 1 84 ? -18.755 -4.922 -10.685 1.00 94.00 84 ASP A CA 1
ATOM 672 C C . ASP A 1 84 ? -18.172 -3.877 -9.723 1.00 94.00 84 ASP A C 1
ATOM 674 O O . ASP A 1 84 ? -17.796 -4.184 -8.585 1.00 94.00 84 ASP A O 1
ATOM 678 N N . LEU A 1 85 ? -18.098 -2.621 -10.168 1.00 92.06 85 LEU A N 1
ATOM 679 C CA . LEU A 1 85 ? -17.535 -1.532 -9.362 1.00 92.06 85 LEU A CA 1
ATOM 680 C C . LEU A 1 85 ? -18.265 -1.359 -8.023 1.00 92.06 85 LEU A C 1
ATOM 682 O O . LEU A 1 85 ? -17.611 -1.131 -7.008 1.00 92.06 85 LEU A O 1
ATOM 686 N N . ASP A 1 86 ? -19.587 -1.521 -7.999 1.00 95.62 86 ASP A N 1
ATOM 687 C CA . ASP A 1 86 ? -20.378 -1.376 -6.773 1.00 95.62 86 ASP A CA 1
ATOM 688 C C . ASP A 1 86 ? -20.103 -2.502 -5.772 1.00 95.62 86 ASP A C 1
ATOM 690 O O . ASP A 1 86 ? -19.988 -2.251 -4.574 1.00 95.62 86 ASP A O 1
ATOM 694 N N . LYS A 1 87 ? -19.874 -3.730 -6.255 1.00 94.69 87 LYS A N 1
ATOM 695 C CA . LYS A 1 87 ? -19.454 -4.852 -5.401 1.00 94.69 87 LYS A CA 1
ATOM 696 C C . LYS A 1 87 ? -18.071 -4.601 -4.806 1.00 94.69 87 LYS A C 1
ATOM 698 O O . LYS A 1 87 ? -17.873 -4.797 -3.612 1.00 94.69 87 LYS A O 1
ATOM 703 N N . ARG A 1 88 ? -17.129 -4.090 -5.606 1.00 92.81 88 ARG A N 1
ATOM 704 C CA . ARG A 1 88 ? -15.789 -3.715 -5.119 1.00 92.81 88 ARG A CA 1
ATOM 705 C C . ARG A 1 88 ? -15.845 -2.629 -4.047 1.00 92.81 88 ARG A C 1
ATOM 707 O O . ARG A 1 88 ? -15.136 -2.729 -3.047 1.00 92.81 88 ARG A O 1
ATOM 714 N N . LYS A 1 89 ? -16.685 -1.607 -4.243 1.00 93.19 89 LYS A N 1
ATOM 715 C CA . LYS A 1 89 ? -16.920 -0.560 -3.237 1.00 93.19 89 LYS A CA 1
ATOM 716 C C . LYS A 1 89 ? -17.495 -1.154 -1.957 1.00 93.19 89 LYS A C 1
ATOM 718 O O . LYS A 1 89 ? -16.948 -0.885 -0.895 1.00 93.19 89 LYS A O 1
ATOM 723 N N . ALA A 1 90 ? -18.502 -2.020 -2.064 1.00 95.12 90 ALA A N 1
ATOM 724 C CA . ALA A 1 90 ? -19.110 -2.676 -0.911 1.00 95.12 90 ALA A CA 1
ATOM 725 C C . ALA A 1 90 ? -18.096 -3.509 -0.106 1.00 95.12 90 ALA A C 1
ATOM 727 O O . ALA A 1 90 ? -18.105 -3.459 1.120 1.00 95.12 90 ALA A O 1
ATOM 728 N N . GLU A 1 91 ? -17.182 -4.235 -0.757 1.00 94.62 91 GLU A N 1
ATOM 729 C CA . GLU A 1 91 ? -16.106 -4.958 -0.058 1.00 94.62 91 GLU A CA 1
ATOM 730 C C . GLU A 1 91 ? -15.143 -4.008 0.677 1.00 94.62 91 GLU A C 1
ATOM 732 O O . GLU A 1 91 ? -14.771 -4.253 1.828 1.00 94.62 91 GLU A O 1
ATOM 737 N N . GLY A 1 92 ? -14.789 -2.878 0.057 1.00 91.94 92 GLY A N 1
ATOM 738 C CA . GLY A 1 92 ? -13.995 -1.832 0.708 1.00 91.94 92 GLY A CA 1
ATOM 739 C C . GLY A 1 92 ? -14.711 -1.192 1.904 1.00 91.94 92 GLY A C 1
ATOM 740 O O . GLY A 1 92 ? -14.114 -1.022 2.968 1.00 91.94 92 GLY A O 1
ATOM 741 N N . GLU A 1 93 ? -16.000 -0.886 1.761 1.00 94.06 93 GLU A N 1
ATOM 742 C CA . GLU A 1 93 ? -16.835 -0.315 2.822 1.00 94.06 93 GLU A CA 1
ATOM 743 C C . GLU A 1 93 ? -17.023 -1.286 3.984 1.00 94.06 93 GLU A C 1
ATOM 745 O O . GLU A 1 93 ? -16.913 -0.874 5.134 1.00 94.06 93 GLU A O 1
ATOM 750 N N . LYS A 1 94 ? -17.231 -2.583 3.722 1.00 95.19 94 LYS A N 1
ATOM 751 C CA . LYS A 1 94 ? -17.286 -3.614 4.774 1.00 95.19 94 LYS A CA 1
ATOM 752 C C . LYS A 1 94 ? -16.010 -3.625 5.613 1.00 95.19 94 LYS A C 1
ATOM 754 O O . LYS A 1 94 ? -16.081 -3.687 6.841 1.00 95.19 94 LYS A O 1
ATOM 759 N N . LEU A 1 95 ? -14.845 -3.545 4.967 1.00 94.38 95 LEU A N 1
ATOM 760 C CA . LEU A 1 95 ? -13.562 -3.478 5.664 1.00 94.38 95 LEU A CA 1
ATOM 761 C C . LEU A 1 95 ? -13.450 -2.209 6.518 1.00 94.38 95 LEU A C 1
ATOM 763 O O . LEU A 1 95 ? -13.111 -2.304 7.699 1.00 94.38 95 LEU A O 1
ATOM 767 N N . TYR A 1 96 ? -13.783 -1.047 5.955 1.00 92.56 96 TYR A N 1
ATOM 768 C CA . TYR A 1 96 ? -13.715 0.234 6.661 1.00 92.56 96 TYR A CA 1
ATOM 769 C C . TYR A 1 96 ? -14.720 0.336 7.819 1.00 92.56 96 TYR A C 1
ATOM 771 O O . TYR A 1 96 ? -14.376 0.786 8.908 1.00 92.56 96 TYR A O 1
ATOM 779 N N . ASN A 1 97 ? -15.947 -0.146 7.630 1.00 94.81 97 ASN A N 1
ATOM 780 C CA . ASN A 1 97 ? -17.002 -0.119 8.644 1.00 94.81 97 ASN A CA 1
ATOM 781 C C . ASN A 1 97 ? -16.768 -1.124 9.782 1.00 94.81 97 ASN A C 1
ATOM 783 O O . ASN A 1 97 ? -17.408 -1.023 10.822 1.00 94.81 97 ASN A O 1
ATOM 787 N N . SER A 1 98 ? -15.827 -2.061 9.623 1.00 95.12 98 SER A N 1
ATOM 788 C CA . SER A 1 98 ? -15.401 -2.966 10.701 1.00 95.12 98 SER A CA 1
ATOM 789 C C . SER A 1 98 ? -14.492 -2.307 11.752 1.00 95.12 98 SER A C 1
ATOM 791 O O . SER A 1 98 ? -14.095 -2.966 12.721 1.00 95.12 98 SER A O 1
ATOM 793 N N . LEU A 1 99 ? -14.120 -1.044 11.534 1.00 94.94 99 LEU A N 1
ATOM 794 C CA . LEU A 1 99 ? -13.247 -0.247 12.389 1.00 94.94 99 LEU A CA 1
ATOM 795 C C . LEU A 1 99 ? -14.045 0.596 13.380 1.00 94.94 99 LEU A C 1
ATOM 797 O O . LEU A 1 99 ? -15.123 1.097 13.057 1.00 94.94 99 LEU A O 1
ATOM 801 N N . SER A 1 100 ? -13.472 0.804 14.566 1.00 96.44 100 SER A N 1
ATOM 802 C CA . SER A 1 100 ? -13.974 1.810 15.503 1.00 96.44 100 SER A CA 1
ATOM 803 C C . SER A 1 100 ? -13.717 3.226 14.975 1.00 96.44 100 SER A C 1
ATOM 805 O O . SER A 1 100 ? -12.872 3.428 14.104 1.00 96.44 100 SER A O 1
ATOM 807 N N . GLU A 1 101 ? -14.392 4.236 15.527 1.00 96.94 101 GLU A N 1
ATOM 808 C CA . GLU A 1 101 ? -14.121 5.637 15.165 1.00 96.94 101 GLU A CA 1
ATOM 809 C C . GLU A 1 101 ? -12.667 6.047 15.454 1.00 96.94 101 GLU A C 1
ATOM 811 O O . GLU A 1 101 ? -12.059 6.780 14.672 1.00 96.94 101 GLU A O 1
ATOM 816 N N . THR A 1 102 ? -12.066 5.508 16.520 1.00 96.75 102 THR A N 1
ATOM 817 C CA . THR A 1 102 ? -10.642 5.703 16.828 1.00 96.75 102 THR A CA 1
ATOM 818 C C . THR A 1 102 ? -9.748 5.112 15.738 1.00 96.75 102 THR A C 1
ATOM 820 O O . THR A 1 102 ? -8.861 5.800 15.238 1.00 96.75 102 THR A O 1
ATOM 823 N N . ASP A 1 103 ? -10.011 3.873 15.315 1.00 96.69 103 ASP A N 1
ATOM 824 C CA . ASP A 1 103 ? -9.242 3.221 14.247 1.00 96.69 103 ASP A CA 1
ATOM 825 C C . ASP A 1 103 ? -9.428 3.933 12.894 1.00 96.69 103 ASP A C 1
ATOM 827 O O . ASP A 1 103 ? -8.487 4.064 12.111 1.00 96.69 103 ASP A O 1
ATOM 831 N N . LYS A 1 104 ? -10.640 4.428 12.602 1.00 95.62 104 LYS A N 1
ATOM 832 C CA . LYS A 1 104 ? -10.916 5.223 11.394 1.00 95.62 104 LYS A CA 1
ATOM 833 C C . LYS A 1 104 ? -10.130 6.530 11.394 1.00 95.62 104 LYS A C 1
ATOM 835 O O . LYS A 1 104 ? -9.608 6.922 10.348 1.00 95.62 104 LYS A O 1
ATOM 840 N N . LYS A 1 105 ? -10.029 7.197 12.548 1.00 96.31 105 LYS A N 1
ATOM 841 C CA . LYS A 1 105 ? -9.212 8.405 12.706 1.00 96.31 105 LYS A CA 1
ATOM 842 C C . LYS A 1 105 ? -7.733 8.100 12.476 1.00 96.31 105 LYS A C 1
ATOM 844 O O . LYS A 1 105 ? -7.090 8.805 11.706 1.00 96.31 105 LYS A O 1
ATOM 849 N N . GLU A 1 106 ? -7.222 7.021 13.058 1.00 96.25 106 GLU A N 1
ATOM 850 C CA . GLU A 1 106 ? -5.841 6.581 12.843 1.00 96.25 106 GLU A CA 1
ATOM 851 C C . GLU A 1 106 ? -5.561 6.262 11.363 1.00 96.25 106 GLU A C 1
ATOM 853 O O . GLU A 1 106 ? -4.566 6.725 10.804 1.00 96.25 106 GLU A O 1
ATOM 858 N N . MET A 1 107 ? -6.466 5.548 10.681 1.00 93.88 107 MET A N 1
ATOM 859 C CA . MET A 1 107 ? -6.353 5.324 9.233 1.00 93.88 107 MET A CA 1
ATOM 860 C C . MET A 1 107 ? -6.320 6.628 8.437 1.00 93.88 107 MET A C 1
ATOM 862 O O . MET A 1 107 ? -5.566 6.729 7.468 1.00 93.88 107 MET A O 1
ATOM 866 N N . LYS A 1 108 ? -7.128 7.620 8.826 1.00 94.56 108 LYS A N 1
ATOM 867 C CA . LYS A 1 108 ? -7.145 8.934 8.177 1.00 94.56 108 LYS A CA 1
ATOM 868 C C . LYS A 1 108 ? -5.808 9.657 8.353 1.00 94.56 108 LYS A C 1
ATOM 870 O O . LYS A 1 108 ? -5.267 10.149 7.370 1.00 94.56 108 LYS A O 1
ATOM 875 N N . GLU A 1 109 ? -5.237 9.649 9.555 1.00 95.88 109 GLU A N 1
ATOM 876 C CA . GLU A 1 109 ? -3.918 10.244 9.818 1.00 95.88 109 GLU A CA 1
ATOM 877 C C . GLU A 1 109 ? -2.803 9.556 9.011 1.00 95.88 109 GLU A C 1
ATOM 879 O O . GLU A 1 109 ? -1.897 10.214 8.495 1.00 95.88 109 GLU A O 1
ATOM 884 N N . ILE A 1 110 ? -2.866 8.227 8.858 1.00 95.50 110 ILE A N 1
ATOM 885 C CA . ILE A 1 110 ? -1.949 7.486 7.979 1.00 95.50 110 ILE A CA 1
ATOM 886 C C . ILE A 1 110 ? -2.136 7.926 6.522 1.00 95.50 110 ILE A C 1
ATOM 888 O O . ILE A 1 110 ? -1.146 8.169 5.829 1.00 95.50 110 ILE A O 1
ATOM 892 N N . ALA A 1 111 ? -3.380 8.062 6.055 1.00 92.69 111 ALA A N 1
ATOM 893 C CA . ALA A 1 111 ? -3.681 8.496 4.692 1.00 92.69 111 ALA A CA 1
ATOM 894 C C . ALA A 1 111 ? -3.173 9.921 4.404 1.00 92.69 111 ALA A C 1
ATOM 896 O O . ALA A 1 111 ? -2.593 10.155 3.344 1.00 92.69 111 ALA A O 1
ATOM 897 N N . GLU A 1 112 ? -3.319 10.847 5.352 1.00 95.81 112 GLU A N 1
ATOM 898 C CA . GLU A 1 112 ? -2.805 12.220 5.246 1.00 95.81 112 GLU A CA 1
ATOM 899 C C . GLU A 1 112 ? -1.271 12.234 5.137 1.00 95.81 112 GLU A C 1
ATOM 901 O O . GLU A 1 112 ? -0.719 12.812 4.198 1.00 95.81 112 GLU A O 1
ATOM 906 N N . LYS A 1 113 ? -0.569 11.498 6.011 1.00 96.44 113 LYS A N 1
ATOM 907 C CA . LYS A 1 113 ? 0.901 11.349 5.947 1.00 96.44 113 LYS A CA 1
ATOM 908 C C . LYS A 1 113 ? 1.363 10.730 4.626 1.00 96.44 113 LYS A C 1
ATOM 910 O O . LYS A 1 113 ? 2.378 11.132 4.056 1.00 96.44 113 LYS A O 1
ATOM 915 N N . MET A 1 114 ? 0.616 9.752 4.118 1.00 94.56 114 MET A N 1
ATOM 916 C CA . MET A 1 114 ? 0.873 9.136 2.815 1.00 94.56 114 MET A CA 1
ATOM 917 C C . MET A 1 114 ? 0.709 10.132 1.664 1.00 94.56 114 MET A C 1
ATOM 919 O O . MET A 1 114 ? 1.522 10.142 0.737 1.00 94.56 114 MET A O 1
ATOM 923 N N . GLU A 1 115 ? -0.309 10.990 1.717 1.00 94.69 115 GLU A N 1
ATOM 924 C CA . GLU A 1 115 ? -0.522 12.030 0.713 1.00 94.69 115 GLU A CA 1
ATOM 925 C C . GLU A 1 115 ? 0.615 13.062 0.718 1.00 94.69 115 GLU A C 1
ATOM 927 O O . GLU A 1 115 ? 1.108 13.454 -0.346 1.00 94.69 115 GLU A O 1
ATOM 932 N N . GLU A 1 116 ? 1.075 13.474 1.899 1.00 95.94 116 GLU A N 1
ATOM 933 C CA . GLU A 1 116 ? 2.226 14.367 2.049 1.00 95.94 116 GLU A CA 1
ATOM 934 C C . GLU A 1 116 ? 3.501 13.752 1.474 1.00 95.94 116 GLU A C 1
ATOM 936 O O . GLU A 1 116 ? 4.170 14.386 0.648 1.00 95.94 116 GLU A O 1
ATOM 941 N N . LYS A 1 117 ? 3.797 12.491 1.820 1.00 95.25 117 LYS A N 1
ATOM 942 C CA . LYS A 1 117 ? 4.950 11.770 1.267 1.00 95.25 117 LYS A CA 1
ATOM 943 C C . LYS A 1 117 ? 4.852 11.646 -0.252 1.00 95.25 117 LYS A C 1
ATOM 945 O O . LYS A 1 117 ? 5.830 11.891 -0.956 1.00 95.25 117 LYS A O 1
ATOM 950 N N . HIS A 1 118 ? 3.670 11.349 -0.790 1.00 92.44 118 HIS A N 1
ATOM 951 C CA . HIS A 1 118 ? 3.456 11.298 -2.240 1.00 92.44 118 HIS A CA 1
ATOM 952 C C . HIS A 1 118 ? 3.717 12.651 -2.917 1.00 92.44 118 HIS A C 1
ATOM 954 O O . HIS A 1 118 ? 4.358 12.720 -3.970 1.00 92.44 118 HIS A O 1
ATOM 960 N N . LYS A 1 119 ? 3.255 13.757 -2.317 1.00 92.69 119 LYS A N 1
ATOM 961 C CA . LYS A 1 119 ? 3.536 15.121 -2.804 1.00 92.69 119 LYS A CA 1
ATOM 962 C C . LYS A 1 119 ? 5.034 15.433 -2.766 1.00 92.69 119 LYS A C 1
ATOM 964 O O . LYS A 1 119 ? 5.543 16.016 -3.725 1.00 92.69 119 LYS A O 1
ATOM 969 N N . GLU A 1 120 ? 5.735 15.052 -1.700 1.00 93.56 120 GLU A N 1
ATOM 970 C CA . GLU A 1 120 ? 7.187 15.215 -1.562 1.00 93.56 120 GLU A CA 1
ATOM 971 C C . GLU A 1 120 ? 7.940 14.480 -2.679 1.00 93.56 120 GLU A C 1
ATOM 973 O O . GLU A 1 120 ? 8.751 15.091 -3.381 1.00 93.56 120 GLU A O 1
ATOM 978 N N . LEU A 1 121 ? 7.624 13.200 -2.892 1.00 90.31 121 LEU A N 1
ATOM 979 C CA . LEU A 1 121 ? 8.265 12.369 -3.910 1.00 90.31 121 LEU A CA 1
ATOM 980 C C . LEU A 1 121 ? 8.001 12.891 -5.327 1.00 90.31 121 LEU A C 1
ATOM 982 O O . LEU A 1 121 ? 8.943 13.070 -6.094 1.00 90.31 121 LEU A O 1
ATOM 986 N N . ARG A 1 122 ? 6.764 13.308 -5.641 1.00 87.25 122 ARG A N 1
ATOM 987 C CA . ARG A 1 122 ? 6.451 13.898 -6.959 1.00 87.25 122 ARG A CA 1
ATOM 988 C C . ARG A 1 122 ? 7.215 15.196 -7.214 1.00 87.25 122 ARG A C 1
ATOM 990 O O . ARG A 1 122 ? 7.551 15.517 -8.351 1.00 87.25 122 ARG A O 1
ATOM 997 N N . ARG A 1 123 ? 7.477 15.990 -6.169 1.00 87.19 123 ARG A N 1
ATOM 998 C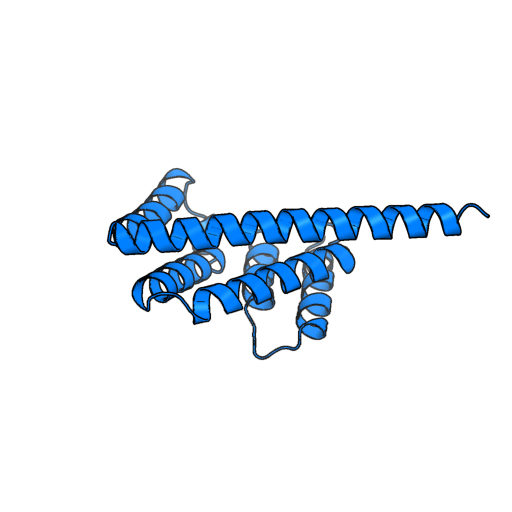 CA . ARG A 1 123 ? 8.307 17.202 -6.282 1.00 87.19 123 ARG A CA 1
ATOM 999 C C . ARG A 1 123 ? 9.784 16.870 -6.503 1.00 87.19 123 ARG A C 1
ATOM 1001 O O . ARG A 1 123 ? 10.485 17.689 -7.093 1.00 87.19 123 ARG A O 1
ATOM 1008 N N . LYS A 1 124 ? 10.275 15.736 -5.995 1.00 82.00 124 LYS A N 1
ATOM 1009 C CA . LYS A 1 124 ? 11.640 15.249 -6.255 1.00 82.00 124 LYS A CA 1
ATOM 1010 C C . LYS A 1 124 ? 11.766 14.765 -7.699 1.00 82.00 124 LYS A C 1
ATOM 1012 O O . LYS A 1 124 ? 12.580 15.319 -8.424 1.00 82.00 124 LYS A O 1
ATOM 1017 N N . GLU A 1 125 ? 10.866 13.888 -8.141 1.00 78.00 125 GLU A N 1
ATOM 1018 C CA . GLU A 1 125 ? 10.813 13.364 -9.517 1.00 78.00 125 GLU A CA 1
ATOM 1019 C C . GLU A 1 125 ? 10.811 14.497 -10.564 1.00 78.00 125 GLU A C 1
ATOM 1021 O O . GLU A 1 125 ? 11.647 14.537 -11.465 1.00 78.00 125 GLU A O 1
ATOM 1026 N N . LYS A 1 126 ? 9.955 15.516 -10.383 1.00 78.25 126 LYS A N 1
ATOM 1027 C CA . LYS A 1 126 ? 9.906 16.689 -11.278 1.00 78.25 126 LYS A CA 1
ATOM 1028 C C . LYS A 1 126 ? 11.195 17.517 -11.308 1.00 78.25 126 LYS A C 1
ATOM 1030 O O . LYS A 1 126 ? 11.460 18.162 -12.321 1.00 78.25 126 LYS A O 1
ATOM 1035 N N . ARG A 1 127 ? 11.954 17.574 -10.207 1.00 73.50 127 ARG A N 1
ATOM 1036 C CA . ARG A 1 127 ? 13.235 18.302 -10.149 1.00 73.50 127 ARG A CA 1
ATOM 1037 C C . ARG A 1 127 ? 14.320 17.533 -10.891 1.00 73.50 127 ARG A C 1
ATOM 1039 O O . ARG A 1 127 ? 14.930 18.105 -11.787 1.00 73.50 127 ARG A O 1
ATOM 1046 N N . THR A 1 128 ? 14.454 16.239 -10.612 1.00 67.62 128 THR A N 1
ATOM 1047 C CA . THR A 1 128 ? 15.401 15.348 -11.296 1.00 67.62 128 THR A CA 1
ATOM 1048 C C . THR A 1 128 ? 15.168 15.345 -12.808 1.00 67.62 128 THR A C 1
ATOM 1050 O O . THR A 1 128 ? 16.101 15.550 -13.580 1.00 67.62 128 THR A O 1
ATOM 1053 N N . HIS A 1 129 ? 13.910 15.254 -13.247 1.00 67.50 129 HIS A N 1
ATOM 1054 C CA . HIS A 1 129 ? 13.572 15.302 -14.670 1.00 67.50 129 HIS A CA 1
ATOM 1055 C C . HIS A 1 129 ? 13.985 16.630 -15.340 1.00 67.50 129 HIS A C 1
ATOM 1057 O O . HIS A 1 129 ? 14.518 16.637 -16.450 1.00 67.50 129 HIS A O 1
ATOM 1063 N N . ARG A 1 130 ? 13.803 17.772 -14.657 1.00 63.06 130 ARG A N 1
ATOM 1064 C CA . ARG A 1 130 ? 14.226 19.091 -15.169 1.00 63.06 130 ARG A CA 1
ATOM 1065 C C . ARG A 1 130 ? 15.746 19.228 -15.271 1.00 63.06 130 ARG A C 1
ATOM 1067 O O . ARG A 1 130 ? 16.217 19.825 -16.233 1.00 63.06 130 ARG A O 1
ATOM 1074 N N . GLU A 1 131 ? 16.494 18.691 -14.311 1.00 61.34 131 GLU A N 1
ATOM 1075 C CA . GLU A 1 131 ? 17.964 18.746 -14.282 1.00 61.34 131 GLU A CA 1
ATOM 1076 C C . GLU A 1 131 ? 18.608 17.881 -15.377 1.00 61.34 131 GLU A C 1
ATOM 1078 O O . GLU A 1 131 ? 19.591 18.294 -15.998 1.00 61.34 131 GLU A O 1
ATOM 1083 N N . VAL A 1 132 ? 18.018 16.720 -15.679 1.00 60.44 132 VAL A N 1
ATOM 1084 C CA . VAL A 1 132 ? 18.461 15.846 -16.780 1.00 60.44 132 VAL A CA 1
ATOM 1085 C C . VAL A 1 132 ? 18.206 16.500 -18.146 1.00 60.44 132 VAL A C 1
ATOM 1087 O O . VAL A 1 132 ? 19.058 16.437 -19.036 1.00 60.44 132 VAL A O 1
ATOM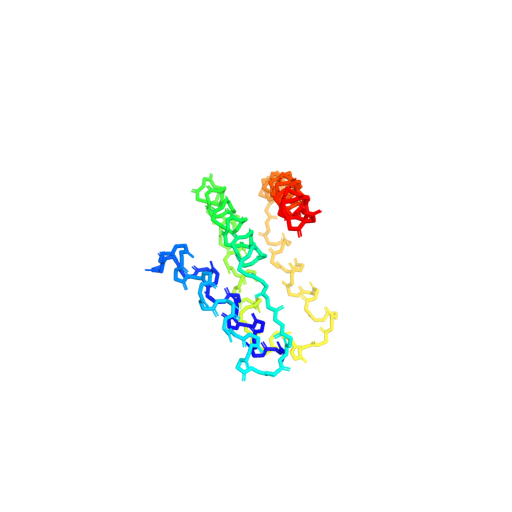 1090 N N . HIS A 1 133 ? 17.070 17.183 -18.323 1.00 59.41 133 HIS A N 1
ATOM 1091 C CA . HIS A 1 133 ? 16.749 17.877 -19.577 1.00 59.41 133 HIS A CA 1
ATOM 1092 C C . HIS A 1 133 ? 17.632 19.107 -19.850 1.00 59.41 133 HIS A C 1
ATOM 1094 O O . HIS A 1 133 ? 17.980 19.362 -21.006 1.00 59.41 133 HIS A O 1
ATOM 1100 N N . THR A 1 134 ? 18.047 19.846 -18.818 1.00 58.31 134 THR A N 1
ATOM 1101 C CA . THR A 1 134 ? 18.974 20.980 -18.981 1.00 58.31 134 THR A CA 1
ATOM 1102 C C . THR A 1 134 ? 20.412 20.544 -19.269 1.00 58.31 134 THR A C 1
ATOM 1104 O O . THR A 1 134 ? 21.122 21.277 -19.954 1.00 58.31 134 THR A O 1
ATOM 1107 N N . HIS A 1 135 ? 20.839 19.354 -18.829 1.00 53.72 135 HIS A N 1
ATOM 1108 C CA . HIS A 1 135 ? 22.181 18.821 -19.119 1.00 53.72 135 HIS A CA 1
ATOM 1109 C C . HIS A 1 135 ? 22.312 18.147 -20.492 1.00 53.72 135 HIS A C 1
ATOM 1111 O O . HIS A 1 135 ? 23.415 18.081 -21.019 1.00 53.72 135 HIS A O 1
ATOM 1117 N N . ARG A 1 136 ? 21.213 17.682 -21.101 1.00 53.53 136 ARG A N 1
ATOM 1118 C CA . ARG A 1 136 ? 21.204 17.115 -22.468 1.00 53.53 136 ARG A CA 1
ATOM 1119 C C . ARG A 1 136 ? 21.116 18.150 -23.597 1.00 53.53 136 ARG A C 1
ATOM 1121 O O . ARG A 1 136 ? 21.186 17.768 -24.758 1.00 53.53 136 ARG A O 1
ATOM 1128 N N . SER A 1 137 ? 20.925 19.427 -23.265 1.00 51.19 137 SER A N 1
ATOM 1129 C CA . SER A 1 137 ? 20.739 20.521 -24.236 1.00 51.19 137 SER A CA 1
ATOM 1130 C C . SER A 1 137 ? 21.990 21.401 -24.415 1.00 51.19 137 SER A C 1
ATOM 1132 O O . SER A 1 137 ? 21.874 22.533 -24.882 1.00 51.19 137 SER A O 1
ATOM 1134 N N . LYS A 1 138 ? 23.167 20.912 -24.009 1.00 44.09 138 LYS A N 1
ATOM 1135 C CA . LYS A 1 138 ? 24.485 21.530 -24.226 1.00 44.09 138 LYS A CA 1
ATOM 1136 C C . LYS A 1 138 ? 25.370 20.557 -24.987 1.00 44.09 138 LYS A C 1
ATOM 1138 O O . LYS A 1 138 ? 26.170 21.050 -25.806 1.00 44.09 138 LYS A O 1
#

pLDDT: mean 87.02, std 11.67, range [44.09, 96.94]

Sequence (138 aa):
MIGAWTAMMKTIRDTSLTKEKRVEKIVQLPLQEGNGSVSPESAEHMVELIDYHWKLLNNASPKVKAVWSKSYDLKSDPEFYKMDLDKRKAEGEKLYNSLSETDKKEMKEIAEKMEEKHKELRRKEKRTHREVHTHRSK

Secondary structure (DSSP, 8-state):
-HHHHHHHHHHHH-TTS-HHHHHHHHHHHHHHTT-----HHHHHHHHHHHHHHHHHHHTS-HHHHHHHHHHHHHHH-HHHHHS-HHHHHHHHHHHHHTS-HHHHHHHHHHHHHHHHHHHHHHHHHHHHHHHHHHHTT-